Protein AF-A0A940U511-F1 (afdb_monomer)

Radius of gyration: 33.45 Å; Cα contacts (8 Å, |Δi|>4): 168; chains: 1; bounding box: 113×29×75 Å

Solvent-accessible surface area (backbone atoms only — not comparable to full-atom values): 10690 Å² total; per-residue (Å²): 142,84,89,80,82,88,80,84,84,80,80,80,81,75,88,74,79,84,75,80,72,78,74,83,77,85,76,49,67,65,60,59,49,51,53,53,51,50,48,50,61,74,53,51,74,79,72,61,82,86,71,63,90,29,54,75,36,70,40,87,52,98,48,90,56,32,33,33,55,74,37,75,41,76,90,60,47,39,72,48,49,41,54,49,36,75,74,70,44,80,49,52,27,42,33,61,33,16,32,69,52,95,82,40,49,63,29,34,34,37,34,36,80,84,72,77,44,78,48,40,28,48,89,48,41,71,48,96,78,76,68,67,31,88,61,70,62,88,60,54,74,66,56,49,50,50,52,52,50,52,52,52,51,54,54,49,53,51,50,51,53,53,49,54,48,53,56,57,54,56,66,72,78,110

Mean predicted aligned error: 15.08 Å

pLDDT: mean 75.19, std 16.12, range [40.03, 95.06]

Sequence (174 aa):
YKTVKPMLFIRRIQNEGSMIFPMPSFLKLRTFLVFLTAAALIFSPLGCSYKPSYLQKSGSTKVSERWKVLKLNPAKLSADEKAVHEKMGPPAYVRFFRSLSVEREKAYEWIYEEPVQLFTFINGKKVDYAVLDENPSSFNEAERRVLLWTGIIVGSVAAVAGGTYYFLDRQKED

Structure (mmCIF, N/CA/C/O backbone):
data_AF-A0A940U511-F1
#
_entry.id   AF-A0A940U511-F1
#
loop_
_atom_site.group_PDB
_atom_site.id
_atom_site.type_symbol
_atom_site.label_atom_id
_atom_site.label_alt_id
_atom_site.label_comp_id
_atom_site.label_asym_id
_atom_site.label_entity_id
_atom_site.label_seq_id
_atom_site.pdbx_PDB_ins_code
_atom_site.Cartn_x
_atom_site.Cartn_y
_atom_site.Cartn_z
_atom_site.occupancy
_atom_site.B_iso_or_equiv
_atom_site.auth_seq_id
_atom_site.auth_comp_id
_atom_site.auth_asym_id
_atom_site.auth_atom_id
_atom_site.pdbx_PDB_model_num
ATOM 1 N N . TYR A 1 1 ? 92.124 -14.524 -59.755 1.00 43.44 1 TYR A N 1
ATOM 2 C CA . TYR A 1 1 ? 90.988 -14.846 -58.871 1.00 43.44 1 TYR A CA 1
ATOM 3 C C . TYR A 1 1 ? 91.291 -14.346 -57.464 1.00 43.44 1 TYR A C 1
ATOM 5 O O . TYR A 1 1 ? 92.153 -14.904 -56.803 1.00 43.44 1 TYR A O 1
ATOM 13 N N . LYS A 1 2 ? 90.664 -13.236 -57.055 1.00 40.72 2 LYS A N 1
ATOM 14 C CA . LYS A 1 2 ? 90.750 -12.651 -55.706 1.00 40.72 2 LYS A CA 1
ATOM 15 C C . LYS A 1 2 ? 89.347 -12.696 -55.103 1.00 40.72 2 LYS A C 1
ATOM 17 O O . LYS A 1 2 ? 88.429 -12.102 -55.655 1.00 40.72 2 LYS A O 1
ATOM 22 N N . THR A 1 3 ? 89.191 -13.440 -54.019 1.00 42.12 3 THR A N 1
ATOM 23 C CA . THR A 1 3 ? 87.953 -13.604 -53.252 1.00 42.12 3 THR A CA 1
ATOM 24 C C . THR A 1 3 ? 87.742 -12.398 -52.335 1.00 42.12 3 THR A C 1
ATOM 26 O O . THR A 1 3 ? 88.6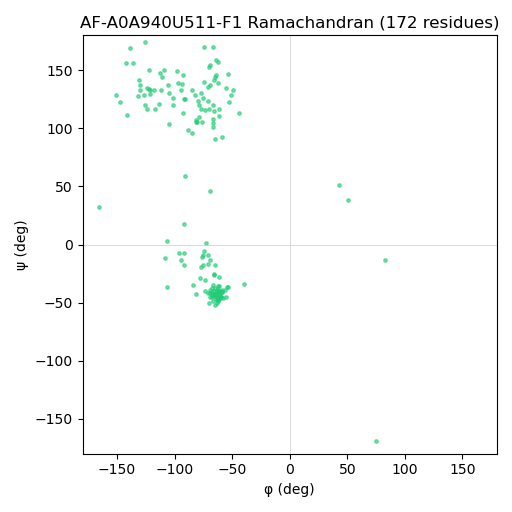02 -12.072 -51.520 1.00 42.12 3 THR A O 1
ATOM 29 N N . VAL A 1 4 ? 86.596 -11.728 -52.468 1.00 49.34 4 VAL A N 1
ATOM 30 C CA . VAL A 1 4 ? 86.165 -10.622 -51.598 1.00 49.34 4 VAL A CA 1
ATOM 31 C C . VAL A 1 4 ? 85.131 -11.165 -50.606 1.00 49.34 4 VAL A C 1
ATOM 33 O O . VAL A 1 4 ? 84.165 -11.811 -51.005 1.00 49.34 4 VAL A O 1
ATOM 36 N N . LYS A 1 5 ? 85.372 -10.942 -49.307 1.00 49.34 5 LYS A N 1
ATOM 37 C CA . LYS A 1 5 ? 84.485 -11.306 -48.185 1.00 49.34 5 LYS A CA 1
ATOM 38 C C . LYS A 1 5 ? 83.165 -10.517 -48.237 1.00 49.34 5 LYS A C 1
ATOM 40 O O . LYS A 1 5 ? 83.213 -9.322 -48.526 1.00 49.34 5 LYS A O 1
ATOM 45 N N . PRO A 1 6 ? 82.019 -11.110 -47.857 1.00 49.50 6 PRO A N 1
ATOM 46 C CA . PRO A 1 6 ? 80.785 -10.358 -47.678 1.00 49.50 6 PRO A CA 1
ATOM 47 C C . PRO A 1 6 ? 80.813 -9.598 -46.344 1.00 49.50 6 PRO A C 1
ATOM 49 O O . PRO A 1 6 ? 81.129 -10.156 -45.292 1.00 49.50 6 PRO A O 1
ATOM 52 N N . MET A 1 7 ? 80.492 -8.307 -46.401 1.00 45.81 7 MET A N 1
ATOM 53 C CA . MET A 1 7 ? 80.352 -7.421 -45.247 1.00 45.81 7 MET A CA 1
ATOM 54 C C . MET A 1 7 ? 78.877 -7.420 -44.818 1.00 45.81 7 MET A C 1
ATOM 56 O O . MET A 1 7 ? 78.004 -6.979 -45.562 1.00 45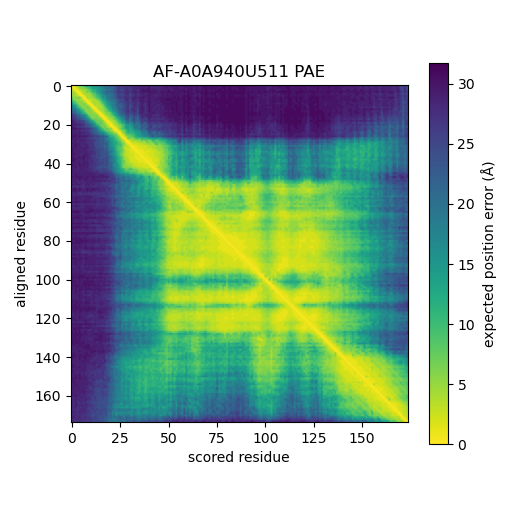.81 7 MET A O 1
ATOM 60 N N . LEU A 1 8 ? 78.606 -7.970 -43.632 1.00 45.62 8 LEU A N 1
ATOM 61 C CA . LEU A 1 8 ? 77.295 -7.996 -42.981 1.00 45.62 8 LEU A CA 1
ATOM 62 C C . LEU A 1 8 ? 76.859 -6.571 -42.606 1.00 45.62 8 LEU A C 1
ATOM 64 O O . LEU A 1 8 ? 77.468 -5.933 -41.749 1.00 45.62 8 LEU A O 1
ATOM 68 N N . PHE A 1 9 ? 75.784 -6.089 -43.227 1.00 43.16 9 PHE A N 1
ATOM 69 C CA . PHE A 1 9 ? 75.126 -4.835 -42.866 1.00 43.16 9 PHE A CA 1
ATOM 70 C C . PHE A 1 9 ? 74.130 -5.103 -41.727 1.00 43.16 9 PHE A C 1
ATOM 72 O O . PHE A 1 9 ? 73.001 -5.533 -41.955 1.00 43.16 9 PHE A O 1
ATOM 79 N N . ILE A 1 10 ? 74.549 -4.871 -40.481 1.00 47.97 10 ILE A N 1
ATOM 80 C CA . ILE A 1 10 ? 73.643 -4.855 -39.324 1.00 47.97 10 ILE A CA 1
ATOM 81 C C . ILE A 1 10 ? 72.954 -3.487 -39.302 1.00 47.97 10 ILE A C 1
ATOM 83 O O . ILE A 1 10 ? 73.561 -2.468 -38.967 1.00 47.97 10 ILE A O 1
ATOM 87 N N . ARG A 1 11 ? 71.675 -3.455 -39.686 1.00 42.75 11 ARG A N 1
ATOM 88 C CA . ARG A 1 11 ? 70.824 -2.263 -39.608 1.00 42.75 11 ARG A CA 1
ATOM 89 C C . ARG A 1 11 ? 70.412 -2.060 -38.146 1.00 42.75 11 ARG A C 1
ATOM 91 O O . ARG A 1 11 ? 69.593 -2.799 -37.612 1.00 42.75 11 ARG A O 1
ATOM 98 N N . ARG A 1 12 ? 71.019 -1.068 -37.496 1.00 40.56 12 ARG A N 1
ATOM 99 C CA . ARG A 1 12 ? 70.651 -0.571 -36.164 1.00 40.56 12 ARG A CA 1
ATOM 100 C C . ARG A 1 12 ? 69.260 0.076 -36.262 1.00 40.56 12 ARG A C 1
ATOM 102 O O . ARG A 1 12 ? 69.133 1.126 -36.884 1.00 40.56 12 ARG A O 1
ATOM 109 N N . ILE A 1 13 ? 68.231 -0.568 -35.707 1.00 49.50 13 ILE A N 1
ATOM 110 C CA . ILE A 1 13 ? 66.889 0.019 -35.582 1.00 49.50 13 ILE A CA 1
ATOM 111 C C . ILE A 1 13 ? 66.958 1.115 -34.514 1.00 49.50 13 ILE A C 1
ATOM 113 O O . ILE A 1 13 ? 67.444 0.899 -33.405 1.00 49.50 13 ILE A O 1
ATOM 117 N N . GLN A 1 14 ? 66.558 2.315 -34.925 1.00 42.31 14 GLN A N 1
ATOM 118 C CA . GLN A 1 14 ? 66.465 3.525 -34.120 1.00 42.31 14 GLN A CA 1
ATOM 119 C C . GLN A 1 14 ? 65.462 3.357 -32.976 1.00 42.31 14 GLN A C 1
ATOM 121 O O . GLN A 1 14 ? 64.374 2.826 -33.169 1.00 42.31 14 GLN A O 1
ATOM 126 N N . ASN A 1 15 ? 65.852 3.887 -31.815 1.00 47.41 15 ASN A N 1
ATOM 127 C CA . ASN A 1 15 ? 64.988 4.245 -30.695 1.00 47.41 15 ASN A CA 1
ATOM 128 C C . ASN A 1 15 ? 63.729 4.977 -31.181 1.00 47.41 15 ASN A C 1
ATOM 130 O O . ASN A 1 15 ? 63.823 6.132 -31.603 1.00 47.41 15 ASN A O 1
ATOM 134 N N . GLU A 1 16 ? 62.564 4.351 -31.037 1.00 41.34 16 GLU A N 1
ATOM 135 C CA . GLU A 1 16 ? 61.302 5.076 -30.946 1.00 41.34 16 GLU A CA 1
ATOM 136 C C . GLU A 1 16 ? 61.002 5.345 -29.473 1.00 41.34 16 GLU A C 1
ATOM 138 O O . GLU A 1 16 ? 61.049 4.456 -28.621 1.00 41.34 16 GLU A O 1
ATOM 143 N N . GLY A 1 17 ? 60.782 6.626 -29.178 1.00 43.06 17 GLY A N 1
ATOM 144 C CA . GLY A 1 17 ? 60.484 7.125 -27.850 1.00 43.06 17 GLY A CA 1
ATOM 145 C C . GLY A 1 17 ? 59.281 6.415 -27.245 1.00 43.06 17 GLY A C 1
ATOM 146 O O . GLY A 1 17 ? 58.237 6.262 -27.874 1.00 43.06 17 GLY A O 1
ATOM 147 N N . SER A 1 18 ? 59.433 6.031 -25.983 1.00 42.72 18 SER A N 1
ATOM 148 C CA . SER A 1 18 ? 58.359 5.560 -25.125 1.00 42.72 18 SER A CA 1
ATOM 149 C C . SER A 1 18 ? 57.287 6.647 -24.991 1.00 42.72 18 SER A C 1
ATOM 151 O O . SER A 1 18 ? 57.364 7.507 -24.110 1.00 42.72 18 SER A O 1
ATOM 153 N N . MET A 1 19 ? 56.272 6.616 -25.856 1.00 40.03 19 MET A N 1
ATOM 154 C CA . MET A 1 19 ? 54.989 7.228 -25.537 1.00 40.03 19 MET A CA 1
ATOM 155 C C . MET A 1 19 ? 54.391 6.428 -24.387 1.00 40.03 19 MET A C 1
ATOM 157 O O . MET A 1 19 ? 53.860 5.333 -24.563 1.00 40.03 19 MET A O 1
ATOM 161 N N . ILE A 1 20 ? 54.513 6.985 -23.186 1.00 42.31 20 ILE A N 1
ATOM 162 C CA . ILE A 1 20 ? 53.756 6.560 -22.017 1.00 42.31 20 ILE A CA 1
ATOM 163 C C . ILE A 1 20 ? 52.294 6.883 -22.331 1.00 42.31 20 ILE A C 1
ATOM 165 O O . ILE A 1 20 ? 51.827 7.995 -22.099 1.00 42.31 20 ILE A O 1
ATOM 169 N N . PHE A 1 21 ? 51.576 5.927 -22.914 1.00 44.38 21 PHE A N 1
ATOM 170 C CA . PHE A 1 21 ? 50.124 5.986 -22.951 1.00 44.38 21 PHE A CA 1
ATOM 171 C C . PHE A 1 21 ? 49.635 5.758 -21.517 1.00 44.38 21 PHE A C 1
ATOM 173 O O . PHE A 1 21 ? 49.882 4.682 -20.965 1.00 44.38 21 PHE A O 1
ATOM 180 N N . PRO A 1 22 ? 48.968 6.732 -20.871 1.00 45.59 22 PRO A N 1
ATOM 181 C CA . PRO A 1 22 ? 48.306 6.453 -19.610 1.00 45.59 22 PRO A CA 1
ATOM 182 C C . PRO A 1 22 ? 47.248 5.385 -19.889 1.00 45.59 22 PRO A C 1
ATOM 184 O O . PRO A 1 22 ? 46.324 5.610 -20.672 1.00 45.59 22 PRO A O 1
ATOM 187 N N . MET A 1 23 ? 47.401 4.205 -19.281 1.00 40.44 23 MET A N 1
ATOM 188 C CA . MET A 1 23 ? 46.362 3.182 -19.324 1.00 40.44 23 MET A CA 1
ATOM 189 C C . MET A 1 23 ? 45.033 3.821 -18.900 1.00 40.44 23 MET A C 1
ATOM 191 O O . MET A 1 23 ? 44.971 4.451 -17.835 1.00 40.44 23 MET A O 1
ATOM 195 N N . PRO A 1 24 ? 43.954 3.664 -19.682 1.00 44.91 24 PRO A N 1
ATOM 196 C CA . PRO A 1 24 ? 42.643 4.083 -19.240 1.00 44.91 24 PRO A CA 1
ATOM 197 C C . PRO A 1 24 ? 42.247 3.182 -18.061 1.00 44.91 24 PRO A C 1
ATOM 199 O O . PRO A 1 24 ? 41.947 2.003 -18.209 1.00 44.91 24 PRO A O 1
ATOM 202 N N . SER A 1 25 ? 42.331 3.756 -16.861 1.00 51.38 25 SER A N 1
ATOM 203 C CA . SER A 1 25 ? 42.124 3.123 -15.552 1.00 51.38 25 SER A CA 1
ATOM 204 C C . SER A 1 25 ? 40.666 2.721 -15.262 1.00 51.38 25 SER A C 1
ATOM 206 O O . SER A 1 25 ? 40.134 2.966 -14.179 1.00 51.38 25 SER A O 1
ATOM 208 N N . PHE A 1 26 ? 39.992 2.082 -16.213 1.00 52.25 26 PHE A N 1
ATOM 209 C CA . PHE A 1 26 ? 38.608 1.635 -16.066 1.00 52.25 26 PHE A CA 1
ATOM 210 C C . PHE A 1 26 ? 38.528 0.218 -15.514 1.00 52.25 26 PHE A C 1
ATOM 212 O O . PHE A 1 26 ? 37.976 -0.647 -16.165 1.00 52.25 26 PHE A O 1
ATOM 219 N N . LEU A 1 27 ? 39.076 -0.019 -14.321 1.00 54.56 27 LEU A N 1
ATOM 220 C CA . LEU A 1 27 ? 38.755 -1.197 -13.495 1.00 54.56 27 LEU A CA 1
ATOM 221 C C . LEU A 1 27 ? 39.256 -1.022 -12.051 1.00 54.56 27 LEU A C 1
ATOM 223 O O . LEU A 1 27 ? 39.610 -1.976 -11.362 1.00 54.56 27 LEU A O 1
ATOM 227 N N . LYS A 1 28 ? 39.268 0.210 -11.523 1.00 57.28 28 LYS A N 1
ATOM 228 C CA . LYS A 1 28 ? 39.338 0.348 -10.065 1.00 57.28 28 LYS A CA 1
ATOM 229 C C . LYS A 1 28 ? 38.022 -0.198 -9.518 1.00 57.28 28 LYS A C 1
ATOM 231 O O . LYS A 1 28 ? 36.971 0.358 -9.820 1.00 57.28 28 LYS A O 1
ATOM 236 N N . LEU A 1 29 ? 38.084 -1.233 -8.676 1.00 62.97 29 LEU A N 1
ATOM 237 C CA . LEU A 1 29 ? 36.962 -1.762 -7.877 1.00 62.97 29 LEU A CA 1
ATOM 238 C C . LEU A 1 29 ? 36.074 -0.635 -7.310 1.00 62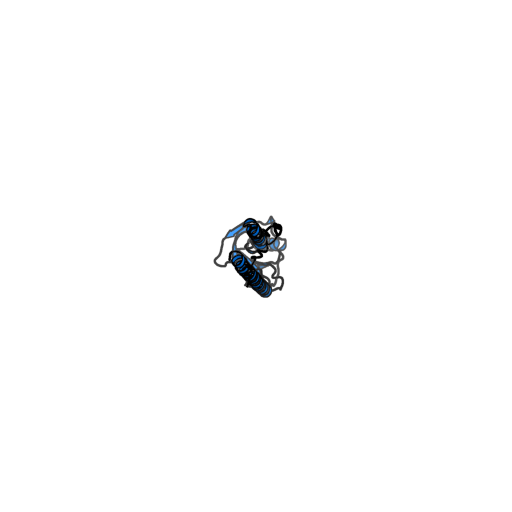.97 29 LEU A C 1
ATOM 240 O O . LEU A 1 29 ? 34.857 -0.761 -7.240 1.00 62.97 29 LEU A O 1
ATOM 244 N N . ARG A 1 30 ? 36.696 0.506 -6.978 1.00 67.19 30 ARG A N 1
ATOM 245 C CA . ARG A 1 30 ? 36.040 1.748 -6.556 1.00 67.19 30 ARG A CA 1
ATOM 246 C C . ARG A 1 30 ? 35.006 2.279 -7.553 1.00 67.19 30 ARG A C 1
ATOM 248 O O . ARG A 1 30 ? 33.924 2.644 -7.122 1.00 67.19 30 ARG A O 1
ATOM 255 N N . THR A 1 31 ? 35.292 2.319 -8.852 1.00 67.81 31 THR A N 1
ATOM 256 C CA . THR A 1 31 ? 34.362 2.843 -9.866 1.00 67.81 31 THR A CA 1
ATOM 257 C C . THR A 1 31 ? 33.161 1.914 -10.041 1.00 67.81 31 THR A C 1
ATOM 259 O O . THR A 1 31 ? 32.027 2.379 -10.071 1.00 67.81 31 THR A O 1
ATOM 262 N N . PHE A 1 32 ? 33.388 0.597 -10.064 1.00 71.06 32 PHE A N 1
ATOM 263 C CA . PHE A 1 32 ? 32.314 -0.401 -10.102 1.00 71.06 32 PHE A CA 1
ATOM 264 C C . PHE A 1 32 ? 31.423 -0.336 -8.851 1.00 71.06 32 PHE A C 1
ATOM 266 O O . PHE A 1 32 ? 30.199 -0.329 -8.964 1.00 71.06 32 PHE A O 1
ATOM 273 N N . LEU A 1 33 ? 32.028 -0.188 -7.666 1.00 76.50 33 LEU A N 1
ATOM 274 C CA . LEU A 1 33 ? 31.309 0.046 -6.410 1.00 76.50 33 LEU A CA 1
ATOM 275 C C . LEU A 1 33 ? 30.460 1.320 -6.454 1.00 76.50 33 LEU A C 1
ATOM 277 O O . LEU A 1 33 ? 29.331 1.287 -5.983 1.00 76.50 33 LEU A O 1
ATOM 281 N N . VAL A 1 34 ? 30.964 2.413 -7.035 1.00 80.38 34 VAL A N 1
ATOM 282 C CA . VAL A 1 34 ? 30.207 3.670 -7.183 1.00 80.38 34 VAL A CA 1
ATOM 283 C C . VAL A 1 34 ? 28.980 3.485 -8.082 1.00 80.38 34 VAL A C 1
ATOM 285 O O . VAL A 1 34 ? 27.908 3.988 -7.756 1.00 80.38 34 VAL A O 1
ATOM 288 N N . PHE A 1 35 ? 29.089 2.729 -9.177 1.00 79.19 35 PHE A N 1
ATOM 289 C CA . PHE A 1 35 ? 27.929 2.424 -10.023 1.00 79.19 35 PHE A CA 1
ATOM 290 C C . PHE A 1 35 ? 26.910 1.521 -9.319 1.00 79.19 35 PHE A C 1
ATOM 292 O O . PHE A 1 35 ? 25.709 1.770 -9.410 1.00 79.19 35 PHE A O 1
ATOM 299 N N . LEU A 1 36 ? 27.372 0.510 -8.579 1.00 79.56 36 LEU A N 1
ATOM 300 C CA . LEU A 1 36 ? 26.504 -0.378 -7.800 1.00 79.56 36 LEU A CA 1
ATOM 301 C C . LEU A 1 36 ? 25.761 0.369 -6.691 1.00 79.56 36 LEU A C 1
ATOM 303 O O . LEU A 1 36 ? 24.562 0.161 -6.515 1.00 79.56 36 LEU A O 1
ATOM 307 N N . THR A 1 37 ? 26.442 1.255 -5.961 1.00 79.31 37 THR A N 1
ATOM 308 C CA . THR A 1 37 ? 25.807 2.059 -4.911 1.00 79.31 37 THR A CA 1
ATOM 309 C C . THR A 1 37 ? 24.844 3.084 -5.494 1.00 79.31 37 THR A C 1
ATOM 311 O O . THR A 1 37 ? 23.756 3.246 -4.948 1.00 79.31 37 THR A O 1
ATOM 314 N N . ALA A 1 38 ? 25.178 3.714 -6.625 1.00 82.25 38 ALA A N 1
ATOM 315 C CA . ALA A 1 38 ? 24.269 4.614 -7.333 1.00 82.25 38 ALA A CA 1
ATOM 316 C C . ALA A 1 38 ? 23.006 3.883 -7.814 1.00 82.25 38 ALA A C 1
ATOM 318 O O . ALA A 1 38 ? 21.896 4.357 -7.576 1.00 82.25 38 ALA A O 1
ATOM 319 N N . ALA A 1 39 ? 23.155 2.700 -8.416 1.00 79.69 39 ALA A N 1
ATOM 320 C CA . ALA A 1 39 ? 22.024 1.872 -8.823 1.00 79.69 39 ALA A CA 1
ATOM 321 C C . ALA A 1 39 ? 21.172 1.455 -7.614 1.00 79.69 39 ALA A C 1
ATOM 323 O O . ALA A 1 39 ? 19.957 1.631 -7.628 1.00 79.69 39 ALA A O 1
ATOM 324 N N . ALA A 1 40 ? 21.793 0.975 -6.534 1.00 77.38 40 ALA A N 1
ATOM 325 C CA . ALA A 1 40 ? 21.081 0.605 -5.312 1.00 77.38 40 ALA A CA 1
ATOM 326 C C . ALA A 1 40 ? 20.305 1.788 -4.705 1.00 77.38 40 ALA A C 1
ATOM 328 O O . ALA A 1 40 ? 19.173 1.606 -4.266 1.00 77.38 40 ALA A O 1
ATOM 329 N N . LEU A 1 41 ? 20.865 3.002 -4.728 1.00 76.06 41 LEU A N 1
ATOM 330 C CA . LEU A 1 41 ? 20.183 4.223 -4.285 1.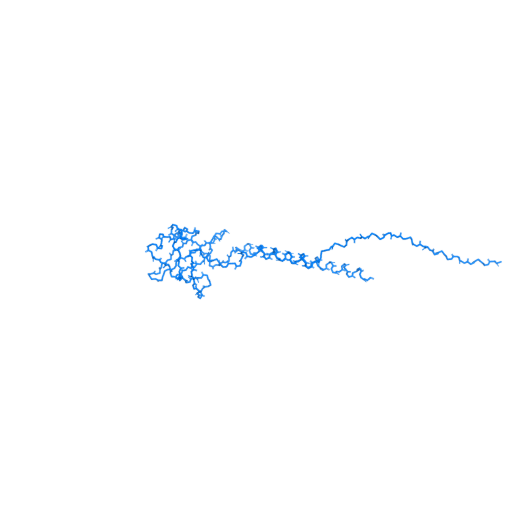00 76.06 41 LEU A CA 1
ATOM 331 C C . LEU A 1 41 ? 18.961 4.544 -5.152 1.00 76.06 41 LEU A C 1
ATOM 333 O O . LEU A 1 41 ? 17.882 4.781 -4.608 1.00 76.06 41 LEU A O 1
ATOM 337 N N . ILE A 1 42 ? 19.107 4.491 -6.478 1.00 75.50 42 ILE A N 1
ATOM 338 C CA . ILE A 1 42 ? 18.024 4.773 -7.432 1.00 75.50 42 ILE A CA 1
ATOM 339 C C . ILE A 1 42 ? 16.894 3.738 -7.315 1.00 75.50 42 ILE A C 1
ATOM 341 O O . ILE A 1 42 ? 15.722 4.100 -7.398 1.00 75.50 42 ILE A O 1
ATOM 345 N N . PHE A 1 43 ? 17.225 2.465 -7.078 1.00 68.12 43 PHE A N 1
ATOM 346 C CA . PHE A 1 43 ? 16.246 1.375 -6.983 1.00 68.12 43 PHE A CA 1
ATOM 347 C C . PHE A 1 43 ? 15.740 1.093 -5.559 1.00 68.12 43 PHE A C 1
ATOM 349 O O . PHE A 1 43 ? 14.769 0.354 -5.393 1.00 68.12 43 PHE A O 1
ATOM 356 N N . SER A 1 44 ? 16.315 1.724 -4.530 1.00 57.34 44 SER A N 1
ATOM 357 C CA . SER A 1 44 ? 15.888 1.572 -3.132 1.00 57.34 44 SER A CA 1
ATOM 358 C C . SER A 1 44 ? 14.394 1.838 -2.852 1.00 57.34 44 SER A C 1
ATOM 360 O O . SER A 1 44 ? 13.820 1.089 -2.056 1.00 57.34 44 SER A O 1
ATOM 362 N N . PRO A 1 45 ? 13.696 2.807 -3.491 1.00 55.16 45 PRO A N 1
ATOM 363 C CA . PRO A 1 45 ? 12.291 3.060 -3.172 1.00 55.16 45 PRO A CA 1
ATOM 364 C C . PRO A 1 45 ? 11.328 2.013 -3.754 1.00 55.16 45 PRO A C 1
ATOM 366 O O . PRO A 1 45 ? 10.154 2.013 -3.387 1.00 55.16 45 PRO A O 1
ATOM 369 N N . LEU A 1 46 ? 11.790 1.104 -4.623 1.00 59.72 46 LEU A N 1
ATOM 370 C CA . LEU A 1 46 ? 10.940 0.072 -5.230 1.00 59.72 46 LEU A CA 1
ATOM 371 C C . LEU A 1 46 ? 10.631 -1.101 -4.287 1.00 59.72 46 LEU A C 1
ATOM 373 O O . LEU A 1 46 ? 9.678 -1.837 -4.528 1.00 59.72 46 LEU A O 1
ATOM 377 N N . GLY A 1 47 ? 11.421 -1.285 -3.224 1.00 50.91 47 GLY A N 1
ATOM 378 C CA . GLY A 1 47 ? 11.288 -2.412 -2.291 1.00 50.91 47 GLY A CA 1
ATOM 379 C C . GLY A 1 47 ? 10.473 -2.126 -1.026 1.00 50.91 47 GLY A C 1
ATOM 380 O O . GLY A 1 47 ? 10.208 -3.040 -0.247 1.00 50.91 47 GLY A O 1
ATOM 381 N N . CYS A 1 48 ? 10.075 -0.877 -0.782 1.00 58.69 48 CYS A N 1
ATOM 382 C CA . CYS A 1 48 ? 9.335 -0.526 0.427 1.00 58.69 48 CYS A CA 1
ATOM 383 C C . CYS A 1 48 ? 7.846 -0.858 0.264 1.00 58.69 48 CYS A C 1
ATOM 385 O O . CYS A 1 48 ? 7.115 -0.147 -0.428 1.00 58.69 48 CYS A O 1
ATOM 387 N N . SER A 1 49 ? 7.385 -1.917 0.943 1.00 59.25 49 SER A N 1
ATOM 388 C CA . SER A 1 49 ? 5.953 -2.186 1.127 1.00 59.25 49 SER A CA 1
ATOM 389 C C . SER A 1 49 ? 5.281 -0.937 1.709 1.00 59.25 49 SER A C 1
ATOM 391 O O . SER A 1 49 ? 5.711 -0.388 2.729 1.00 59.25 49 SER A O 1
ATOM 393 N N . TYR A 1 50 ? 4.272 -0.427 1.006 1.00 66.00 50 TYR A N 1
ATOM 394 C CA . TYR A 1 50 ? 3.633 0.838 1.341 1.00 66.00 50 TYR A CA 1
ATOM 395 C C . TYR A 1 50 ? 2.752 0.652 2.579 1.00 66.00 50 TYR A C 1
ATOM 397 O O . TYR A 1 50 ? 1.777 -0.087 2.544 1.00 66.00 50 TYR A O 1
ATOM 405 N N . LYS A 1 51 ? 3.093 1.329 3.679 1.00 72.25 51 LYS A N 1
ATOM 406 C CA . LYS A 1 51 ? 2.275 1.399 4.897 1.00 72.25 51 LYS A CA 1
ATOM 407 C C . LYS A 1 51 ? 1.614 2.781 4.962 1.00 72.25 51 LYS A C 1
ATOM 409 O O . LYS A 1 51 ? 2.337 3.773 4.831 1.00 72.25 51 LYS A O 1
ATOM 414 N N . PRO A 1 52 ? 0.289 2.894 5.190 1.00 75.44 52 PRO A N 1
ATOM 415 C CA . PRO A 1 52 ? -0.355 4.197 5.245 1.00 75.44 52 PRO A CA 1
ATOM 416 C C . PRO A 1 52 ? 0.165 4.984 6.450 1.00 75.44 52 PRO A C 1
ATOM 418 O O . PRO A 1 52 ? 0.376 4.433 7.533 1.00 75.44 52 PRO A O 1
ATOM 421 N N . SER A 1 53 ? 0.354 6.290 6.275 1.00 81.44 53 SER A N 1
ATOM 422 C CA . SER A 1 53 ? 0.979 7.163 7.278 1.00 81.44 53 SER A CA 1
ATOM 423 C C . SER A 1 53 ? 0.160 7.306 8.569 1.00 81.44 53 SER A C 1
ATOM 425 O O . SER A 1 53 ? 0.729 7.575 9.634 1.00 81.44 53 SER A O 1
ATOM 427 N N . TYR A 1 54 ? -1.160 7.111 8.489 1.00 83.25 54 TYR A N 1
ATOM 428 C CA . TYR A 1 54 ? -2.076 7.104 9.631 1.00 83.25 54 TYR A CA 1
ATOM 429 C C . TYR A 1 54 ? -1.986 5.823 10.465 1.00 83.25 54 TYR A C 1
ATOM 431 O O . TYR A 1 54 ? -2.416 5.803 11.620 1.00 83.25 54 TYR A O 1
ATOM 439 N N . LEU A 1 55 ? -1.412 4.749 9.922 1.00 85.81 55 LEU A N 1
ATOM 440 C CA . LEU A 1 55 ? -1.376 3.453 10.578 1.00 85.81 55 LEU A CA 1
ATOM 441 C C . LEU A 1 55 ? -0.130 3.366 11.468 1.00 85.81 55 LEU A C 1
ATOM 443 O O . LEU A 1 55 ? 0.979 3.089 11.015 1.00 85.81 55 LEU A O 1
ATOM 447 N N . GLN A 1 56 ? -0.297 3.611 12.770 1.00 84.69 56 GLN A N 1
ATOM 448 C CA . GLN A 1 56 ? 0.818 3.570 13.722 1.00 84.69 56 GLN A CA 1
ATOM 449 C C . GLN A 1 56 ? 1.299 2.131 13.925 1.00 84.69 56 GLN A C 1
ATOM 451 O O . GLN A 1 56 ? 2.484 1.836 13.755 1.00 84.69 56 GLN A O 1
ATOM 456 N N . LYS A 1 57 ? 0.372 1.211 14.212 1.00 85.94 57 LYS A N 1
ATOM 457 C CA . LYS A 1 57 ? 0.679 -0.200 14.475 1.00 85.94 57 LYS A CA 1
ATOM 458 C C . LYS A 1 57 ? -0.237 -1.110 13.656 1.00 85.94 57 LYS A C 1
ATOM 460 O O . LYS A 1 57 ? -1.458 -0.963 13.714 1.00 85.94 57 LYS A O 1
ATOM 465 N N . SER A 1 58 ? 0.366 -2.047 12.926 1.00 86.12 58 SER A N 1
ATOM 466 C CA . SER A 1 58 ? -0.315 -3.097 12.158 1.00 86.12 58 SER A CA 1
ATOM 467 C C . SER A 1 58 ? 0.133 -4.480 12.607 1.00 86.12 58 SER A C 1
ATOM 469 O O . SER A 1 58 ? 1.276 -4.661 13.028 1.00 86.12 58 SER A O 1
ATOM 471 N N . GLY A 1 59 ? -0.766 -5.452 12.476 1.00 85.06 59 GLY A N 1
ATOM 472 C CA . GLY A 1 59 ? -0.437 -6.873 12.456 1.00 85.06 59 GLY A CA 1
ATOM 473 C C . GLY A 1 59 ? -0.363 -7.401 11.023 1.00 85.06 59 GLY A C 1
ATOM 474 O O . GLY A 1 59 ? -1.080 -6.915 10.144 1.00 85.06 59 GLY A O 1
ATOM 475 N N . SER A 1 60 ? 0.492 -8.400 10.802 1.00 83.25 60 SER A N 1
ATOM 476 C CA . SER A 1 60 ? 0.478 -9.192 9.569 1.00 83.25 60 SER A CA 1
ATOM 477 C C . SER A 1 60 ? -0.771 -10.077 9.524 1.00 83.25 60 SER A C 1
ATOM 479 O O . SER A 1 60 ? -1.310 -10.455 10.568 1.00 83.25 60 SER A O 1
ATOM 481 N N . THR A 1 61 ? -1.235 -10.409 8.324 1.00 85.88 61 THR A N 1
ATOM 482 C CA . THR A 1 61 ? -2.335 -11.355 8.114 1.00 85.88 61 THR A CA 1
ATOM 483 C C . THR A 1 61 ? -1.903 -12.458 7.149 1.00 85.88 61 THR A C 1
ATOM 485 O O . THR A 1 61 ? -0.812 -12.413 6.588 1.00 85.88 61 THR A O 1
ATOM 488 N N . LYS A 1 62 ? -2.757 -13.470 6.941 1.00 84.38 62 LYS A N 1
ATOM 489 C CA . LYS A 1 62 ? -2.507 -14.517 5.933 1.00 84.38 62 LYS A CA 1
ATOM 490 C C . LYS A 1 62 ? -2.498 -13.975 4.495 1.00 84.38 62 LYS A C 1
ATOM 492 O O . LYS A 1 62 ? -2.014 -14.657 3.602 1.00 84.38 62 LYS A O 1
ATOM 497 N N . VAL A 1 63 ? -3.044 -12.777 4.271 1.00 78.12 63 VAL A N 1
ATOM 498 C CA . VAL A 1 63 ? -3.075 -12.105 2.968 1.00 78.12 63 VAL A CA 1
ATOM 499 C C . VAL A 1 63 ? -1.969 -11.050 2.960 1.00 78.12 63 VAL A C 1
ATOM 501 O O . VAL A 1 63 ? -1.988 -10.149 3.795 1.00 78.12 63 VAL A O 1
ATOM 504 N N . SER A 1 64 ? -1.014 -11.158 2.030 1.00 71.25 64 SER A N 1
ATOM 505 C CA . SER A 1 64 ? 0.192 -10.308 1.996 1.00 71.25 64 SER A CA 1
ATOM 506 C C . SER A 1 64 ? -0.125 -8.813 1.952 1.00 71.25 64 SER A C 1
ATOM 508 O O . SER A 1 64 ? 0.508 -8.025 2.645 1.00 71.25 64 SER A O 1
ATOM 510 N N . GLU A 1 65 ? -1.163 -8.444 1.202 1.00 77.94 65 GLU A N 1
ATOM 511 C CA . GLU A 1 65 ? -1.575 -7.054 0.989 1.00 77.94 65 GLU A CA 1
ATOM 512 C C . GLU A 1 65 ? -2.616 -6.567 1.996 1.00 77.94 65 GLU A C 1
ATOM 514 O O . GLU A 1 65 ? -3.322 -5.595 1.733 1.00 77.94 65 GLU A O 1
ATOM 519 N N . ARG A 1 66 ? -2.781 -7.262 3.127 1.00 85.81 66 ARG A N 1
ATOM 520 C CA . ARG A 1 66 ? -3.756 -6.910 4.161 1.00 85.81 66 ARG A CA 1
ATOM 521 C C . ARG A 1 66 ? -3.080 -6.794 5.517 1.00 85.81 66 ARG A C 1
ATOM 523 O O . ARG A 1 66 ? -2.451 -7.731 6.011 1.00 85.81 66 ARG A O 1
ATOM 530 N N . TRP A 1 67 ? -3.327 -5.669 6.172 1.00 88.38 67 TRP A N 1
ATOM 531 C CA . TRP A 1 67 ? -2.852 -5.377 7.516 1.00 88.38 67 TRP A CA 1
ATOM 532 C C . TRP A 1 67 ? -4.019 -5.342 8.486 1.00 88.38 67 TRP A C 1
ATOM 534 O O . TRP A 1 67 ? -5.021 -4.672 8.243 1.00 88.38 67 TRP A O 1
ATOM 544 N N . LYS A 1 68 ? -3.861 -6.020 9.624 1.00 91.12 68 LYS A N 1
ATOM 545 C CA . LYS A 1 68 ? -4.777 -5.869 10.756 1.00 91.12 68 LYS A CA 1
ATOM 546 C C . LYS A 1 68 ? -4.480 -4.551 11.454 1.00 91.12 68 LYS A C 1
ATOM 548 O O . LYS A 1 68 ? -3.329 -4.305 11.830 1.00 91.12 68 LYS A O 1
ATOM 553 N N . VAL A 1 69 ? -5.488 -3.709 11.634 1.00 90.56 69 VAL A N 1
ATOM 554 C CA . VAL A 1 69 ? -5.314 -2.414 12.295 1.00 90.56 69 VAL A CA 1
ATOM 555 C C . VAL A 1 69 ? -5.258 -2.638 13.800 1.00 90.56 69 VAL A C 1
ATOM 557 O O . VAL A 1 69 ? -6.184 -3.173 14.395 1.00 90.56 69 VAL A O 1
ATOM 560 N N . LEU A 1 70 ? -4.139 -2.253 14.420 1.00 89.25 70 LEU A N 1
ATOM 561 C CA . LEU A 1 70 ? -3.974 -2.313 15.877 1.00 89.25 70 LEU A CA 1
ATOM 562 C C . LEU A 1 70 ? -4.033 -0.922 16.503 1.00 89.25 70 LEU A C 1
ATOM 564 O O . LEU A 1 70 ? -4.534 -0.758 17.610 1.00 89.25 70 LEU A O 1
ATOM 568 N N . LYS A 1 71 ? -3.482 0.083 15.813 1.00 88.81 71 LYS A N 1
ATOM 569 C CA . LYS A 1 71 ? -3.528 1.477 16.255 1.00 88.81 71 LYS A CA 1
ATOM 570 C C . LYS A 1 71 ? -3.503 2.430 15.068 1.00 88.81 71 LYS A C 1
ATOM 572 O O . LYS A 1 71 ? -2.592 2.364 14.237 1.00 88.81 71 LYS A O 1
ATOM 577 N N . LEU A 1 72 ? -4.464 3.346 15.054 1.00 91.31 72 LEU A N 1
ATOM 578 C CA . LEU A 1 72 ? -4.634 4.384 14.044 1.00 91.31 72 LEU A CA 1
ATOM 579 C C . LEU A 1 72 ? -4.382 5.768 14.663 1.00 91.31 72 LEU A C 1
ATOM 581 O O . LEU A 1 72 ? -4.628 5.972 15.850 1.00 91.31 72 LEU A O 1
ATOM 585 N N . ASN A 1 73 ? -3.847 6.703 13.875 1.00 91.38 73 ASN A N 1
ATOM 586 C CA . ASN A 1 73 ? -3.689 8.105 14.255 1.00 91.38 73 ASN A CA 1
ATOM 587 C C . ASN A 1 73 ? -4.738 8.983 13.553 1.00 91.38 73 ASN A C 1
ATOM 589 O O . ASN A 1 73 ? -4.538 9.311 12.380 1.00 91.38 73 ASN A O 1
ATOM 593 N N . PRO A 1 74 ? -5.794 9.429 14.255 1.00 88.38 74 PRO A N 1
ATOM 594 C CA . PRO A 1 74 ? -6.848 10.245 13.655 1.00 88.38 74 PRO A CA 1
ATOM 595 C C . PRO A 1 74 ? -6.345 11.581 13.095 1.00 88.38 74 PRO A C 1
ATOM 597 O O . PRO A 1 74 ? -6.903 12.089 12.132 1.00 88.38 74 PRO A O 1
ATOM 600 N N . ALA A 1 75 ? -5.259 12.138 13.647 1.00 90.75 75 ALA A N 1
ATOM 601 C CA . ALA A 1 75 ? -4.706 13.423 13.207 1.00 90.75 75 ALA A CA 1
ATOM 602 C C . ALA A 1 75 ? -4.061 13.379 11.810 1.00 90.75 75 ALA A C 1
ATOM 604 O O . ALA A 1 75 ? -3.749 14.422 11.246 1.00 90.75 75 ALA A O 1
ATOM 605 N N . LYS A 1 76 ? -3.814 12.178 11.271 1.00 90.88 76 LYS A N 1
ATOM 606 C CA . LYS A 1 76 ? -3.235 11.971 9.935 1.00 90.88 76 LYS A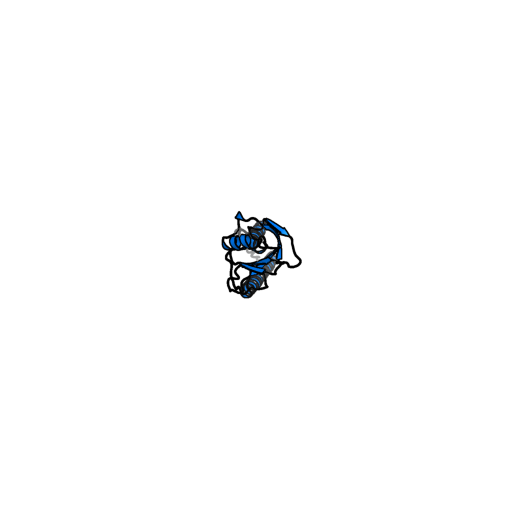 CA 1
ATOM 607 C C . LYS A 1 76 ? -4.257 11.483 8.910 1.00 90.88 76 LYS A C 1
ATOM 609 O O . LYS A 1 76 ? -3.862 11.175 7.790 1.00 90.88 76 LYS A O 1
ATOM 614 N N . LEU A 1 77 ? -5.525 11.367 9.301 1.00 91.94 77 LEU A N 1
ATOM 615 C CA . LEU A 1 77 ? -6.595 11.030 8.374 1.00 91.94 77 LEU A CA 1
ATOM 616 C C . LEU A 1 77 ? -6.923 12.239 7.503 1.00 91.94 77 LEU A C 1
ATOM 618 O O . LEU A 1 77 ? -6.966 13.376 7.976 1.00 91.94 77 LEU A O 1
ATOM 622 N N . SER A 1 78 ? -7.175 11.972 6.231 1.00 92.62 78 SER A N 1
ATOM 623 C CA . SER A 1 78 ? -7.821 12.918 5.325 1.00 92.62 78 SER A CA 1
ATOM 624 C C . SER A 1 78 ? -9.281 13.166 5.732 1.00 92.62 78 SER A C 1
ATOM 626 O O . SER A 1 78 ? -9.828 12.481 6.598 1.00 92.62 78 SER A O 1
ATOM 628 N N . ALA A 1 79 ? -9.925 14.159 5.116 1.00 94.31 79 ALA A N 1
ATOM 629 C CA . ALA A 1 79 ? -11.294 14.544 5.458 1.00 94.31 79 ALA A CA 1
ATOM 630 C C . ALA A 1 79 ? -12.297 13.385 5.300 1.00 94.31 79 ALA A C 1
ATOM 632 O O . ALA A 1 79 ? -13.073 13.121 6.218 1.00 94.31 79 ALA A O 1
ATOM 633 N N . ASP A 1 80 ? -12.236 12.653 4.185 1.00 93.56 80 ASP A N 1
ATOM 634 C CA . ASP A 1 80 ? -13.170 11.559 3.906 1.00 93.56 80 ASP A CA 1
ATOM 635 C C . ASP A 1 80 ? -12.914 10.349 4.808 1.00 93.56 80 ASP A C 1
ATOM 637 O O . ASP A 1 80 ? -13.850 9.757 5.345 1.00 93.56 80 ASP A O 1
ATOM 641 N N . GLU A 1 81 ? -11.646 9.996 5.029 1.00 94.00 81 GLU A N 1
ATOM 642 C CA . GLU A 1 81 ? -11.278 8.942 5.979 1.00 94.00 81 GLU A CA 1
ATOM 643 C C . GLU A 1 81 ? -11.738 9.279 7.392 1.00 94.00 81 GLU A C 1
ATOM 645 O O . GLU A 1 81 ? -12.225 8.410 8.113 1.00 94.00 81 GLU A O 1
ATOM 650 N N . LYS A 1 82 ? -11.596 10.545 7.794 1.00 95.06 82 LYS A N 1
ATOM 651 C CA . LYS A 1 82 ? -12.048 11.019 9.096 1.00 95.06 82 LYS A CA 1
ATOM 652 C C . LYS A 1 82 ? -13.566 10.922 9.208 1.00 95.06 82 LYS A C 1
ATOM 654 O O . LYS A 1 82 ? -14.044 10.421 10.217 1.00 95.06 82 LYS A O 1
ATOM 659 N N . ALA A 1 83 ? -14.309 11.301 8.170 1.00 94.69 83 ALA A N 1
ATOM 660 C CA . ALA A 1 83 ? -15.764 11.166 8.145 1.00 94.69 83 ALA A CA 1
ATOM 661 C C . ALA A 1 83 ? -16.214 9.698 8.267 1.00 94.69 83 ALA A C 1
ATOM 663 O O . ALA A 1 83 ? -17.141 9.387 9.017 1.00 94.69 83 ALA A O 1
ATOM 664 N N . VAL A 1 84 ? -15.535 8.772 7.578 1.00 94.19 84 VAL A N 1
ATOM 665 C CA . VAL A 1 84 ? -15.802 7.330 7.718 1.00 94.19 84 VAL A CA 1
ATOM 666 C C . VAL A 1 84 ? -15.431 6.843 9.118 1.00 94.19 84 VAL A C 1
ATOM 668 O O . VAL A 1 84 ? -16.223 6.143 9.741 1.00 94.19 84 VAL A O 1
ATOM 671 N N . HIS A 1 85 ? -14.278 7.251 9.647 1.00 93.88 85 HIS A N 1
ATOM 672 C CA . HIS A 1 85 ? -13.821 6.879 10.985 1.00 93.88 85 HIS A CA 1
ATOM 673 C C . HIS A 1 85 ? -14.742 7.409 12.096 1.00 93.88 85 HIS A C 1
ATOM 675 O O . HIS A 1 85 ? -14.987 6.711 13.073 1.00 93.88 85 HIS A O 1
ATOM 681 N N . GLU A 1 86 ? -15.269 8.627 11.972 1.00 94.06 86 GLU A N 1
ATOM 682 C CA . GLU A 1 86 ? -16.224 9.208 12.927 1.00 94.06 86 GLU A CA 1
ATOM 683 C C . GLU A 1 86 ? -17.562 8.457 12.921 1.00 94.06 86 GLU A C 1
ATOM 685 O O . GLU A 1 86 ? -18.175 8.289 13.972 1.00 94.06 86 GLU A O 1
ATOM 690 N N . LYS A 1 87 ? -17.992 7.957 11.756 1.00 93.75 87 LYS A N 1
ATOM 691 C CA . LYS A 1 87 ? -19.248 7.211 11.609 1.00 93.75 87 LYS A CA 1
ATOM 692 C C . LYS A 1 87 ? -19.134 5.736 12.003 1.00 93.75 87 LYS A C 1
ATOM 694 O O . LYS A 1 87 ? -20.048 5.198 12.618 1.00 93.75 87 LYS A O 1
ATOM 699 N N . MET A 1 88 ? -18.052 5.077 11.595 1.00 93.44 88 MET A N 1
ATOM 700 C CA . MET A 1 88 ? -17.890 3.618 11.663 1.00 93.44 88 MET A CA 1
ATOM 701 C C . MET A 1 88 ? -16.882 3.169 12.724 1.00 93.44 88 MET A C 1
ATOM 703 O O . MET A 1 88 ? -16.789 1.981 13.022 1.00 93.44 88 MET A O 1
ATOM 707 N N . GLY A 1 89 ? -16.101 4.093 13.281 1.00 92.12 89 GLY A N 1
ATOM 708 C CA . GLY A 1 89 ? -14.952 3.765 14.114 1.00 92.12 89 GLY A CA 1
ATOM 709 C C . GLY A 1 89 ? -13.750 3.256 13.302 1.00 92.12 89 GLY A C 1
ATOM 710 O O . GLY A 1 89 ? -13.714 3.362 12.068 1.00 92.12 89 GLY A O 1
ATOM 711 N N . PRO A 1 90 ? -12.726 2.714 13.984 1.00 92.56 90 PRO A N 1
ATOM 712 C CA . PRO A 1 90 ? -11.537 2.188 13.329 1.00 92.56 90 PRO A CA 1
ATOM 713 C C . PRO A 1 90 ? -11.863 0.909 12.536 1.00 92.56 90 PRO A C 1
ATOM 715 O O . PRO A 1 90 ? -12.565 0.037 13.051 1.00 92.56 90 PRO A O 1
ATOM 718 N N . PRO A 1 91 ? -11.334 0.750 11.310 1.00 94.44 91 PRO A N 1
ATOM 719 C CA . PRO A 1 91 ? -11.520 -0.477 10.541 1.00 94.44 91 PRO A CA 1
ATOM 720 C C . PRO A 1 91 ? -10.760 -1.649 11.167 1.00 94.44 91 PRO A C 1
ATOM 722 O O . PRO A 1 91 ? -9.731 -1.455 11.817 1.00 94.44 91 PRO A O 1
ATOM 725 N N . ALA A 1 92 ? -11.219 -2.878 10.921 1.00 93.94 92 ALA A N 1
ATOM 726 C CA . ALA A 1 92 ? -10.528 -4.086 11.374 1.00 93.94 92 ALA A CA 1
ATOM 727 C C . ALA A 1 92 ? -9.267 -4.356 10.537 1.00 93.94 92 ALA A C 1
ATOM 729 O O . ALA A 1 92 ? -8.207 -4.713 11.071 1.00 93.94 92 ALA A O 1
ATOM 730 N N . TYR A 1 93 ? -9.357 -4.126 9.222 1.00 92.81 93 TYR A N 1
ATOM 731 C CA . TYR A 1 93 ? -8.232 -4.274 8.303 1.00 92.81 93 TYR A CA 1
ATOM 732 C C . TYR A 1 93 ? -8.133 -3.126 7.313 1.00 92.81 93 TYR A C 1
ATOM 734 O O . TYR A 1 93 ? -9.121 -2.486 6.960 1.00 92.81 93 TYR A O 1
ATOM 742 N N . VAL A 1 94 ? -6.917 -2.940 6.811 1.00 91.50 94 VAL A N 1
ATOM 743 C CA . VAL A 1 94 ? -6.639 -2.155 5.611 1.00 91.50 94 VAL A CA 1
ATOM 744 C C . VAL A 1 94 ? -6.030 -3.087 4.576 1.00 91.50 94 VAL A C 1
ATOM 746 O O . VAL A 1 94 ? -5.126 -3.857 4.910 1.00 91.50 94 VAL A O 1
ATOM 749 N N . ARG A 1 95 ? -6.515 -3.035 3.336 1.00 88.62 95 ARG A N 1
ATOM 750 C CA . ARG A 1 95 ? -5.956 -3.788 2.207 1.00 88.62 95 ARG A CA 1
ATOM 751 C C . ARG A 1 95 ? -5.522 -2.836 1.099 1.00 88.62 95 ARG A C 1
ATOM 753 O O . ARG A 1 95 ? -6.288 -1.944 0.753 1.00 88.62 95 ARG A O 1
ATOM 760 N N . PHE A 1 96 ? -4.319 -3.019 0.557 1.00 85.44 96 PHE A N 1
ATOM 761 C CA . PHE A 1 96 ? -3.844 -2.234 -0.586 1.00 85.44 96 PHE A CA 1
ATOM 762 C C . PHE A 1 96 ? -4.152 -2.930 -1.901 1.00 85.44 96 PHE A C 1
ATOM 764 O O . PHE A 1 96 ? -4.101 -4.154 -2.016 1.00 85.44 96 PHE A O 1
ATOM 771 N N . PHE A 1 97 ? -4.428 -2.093 -2.888 1.00 83.19 97 PHE A N 1
ATOM 772 C CA . PHE A 1 97 ? -4.678 -2.453 -4.266 1.00 83.19 97 PHE A CA 1
ATOM 773 C C . PHE A 1 97 ? -3.988 -1.450 -5.189 1.00 83.19 97 PHE A C 1
ATOM 775 O O . PHE A 1 97 ? -3.524 -0.377 -4.777 1.00 83.19 97 PHE A O 1
ATOM 782 N N . ARG A 1 98 ? -3.952 -1.787 -6.473 1.00 79.56 98 ARG A N 1
ATOM 783 C CA . ARG A 1 98 ? -3.645 -0.836 -7.538 1.00 79.56 98 ARG A CA 1
ATOM 784 C C . ARG A 1 98 ? -4.898 -0.601 -8.358 1.00 79.56 98 ARG A C 1
ATOM 786 O O . ARG A 1 98 ? -5.692 -1.513 -8.541 1.00 79.56 98 ARG A O 1
ATOM 793 N N . SER A 1 99 ? -5.094 0.621 -8.827 1.00 76.25 99 SER A N 1
ATOM 794 C CA . SER A 1 99 ? -6.101 0.895 -9.846 1.00 76.25 99 SER A CA 1
ATOM 795 C C . SER A 1 99 ? -5.728 0.160 -11.135 1.00 76.25 99 SER A C 1
ATOM 797 O O . SER A 1 99 ? -4.544 0.050 -11.461 1.00 76.25 99 SER A O 1
ATOM 799 N N . LEU A 1 100 ? -6.730 -0.308 -11.882 1.00 73.69 100 LEU A N 1
ATOM 800 C CA . LEU A 1 100 ? -6.540 -0.845 -13.236 1.00 73.69 100 LEU A CA 1
ATOM 801 C C . LEU A 1 100 ? -6.247 0.242 -14.287 1.00 73.69 100 LEU A C 1
ATOM 803 O O . LEU A 1 100 ? -6.086 -0.071 -15.466 1.00 73.69 100 LEU A O 1
ATOM 807 N N . SER A 1 101 ? -6.168 1.516 -13.888 1.00 69.50 101 SER A N 1
ATOM 808 C CA . SER A 1 101 ? -5.742 2.598 -14.775 1.00 69.50 101 SER A CA 1
ATOM 809 C C . SER A 1 101 ? -4.287 2.433 -15.232 1.00 69.50 101 SER A C 1
ATOM 811 O O . SER A 1 101 ? -3.472 1.775 -14.581 1.00 69.50 101 SER A O 1
ATOM 813 N N . VAL A 1 102 ? -3.938 3.080 -16.351 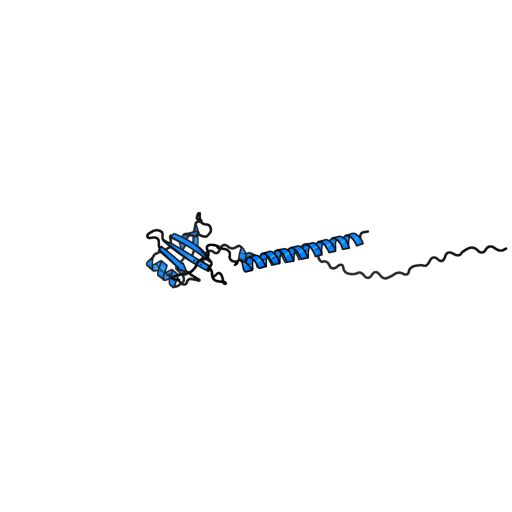1.00 65.62 102 VAL A N 1
ATOM 814 C CA . VAL A 1 102 ? -2.565 3.101 -16.897 1.00 65.62 102 VAL A CA 1
ATOM 815 C C . VAL A 1 102 ? -1.556 3.596 -15.853 1.00 65.62 102 VAL A C 1
ATOM 817 O O . VAL A 1 102 ? -0.452 3.068 -15.756 1.00 65.62 102 VAL A O 1
ATOM 820 N N . GLU A 1 103 ? -1.973 4.558 -15.029 1.00 69.00 103 GLU A N 1
ATOM 821 C CA . GLU A 1 103 ? -1.175 5.183 -13.970 1.00 69.00 103 GLU A CA 1
ATOM 822 C C . GLU A 1 103 ? -1.025 4.298 -12.715 1.00 69.00 103 GLU A C 1
ATOM 824 O O . GLU A 1 103 ? -0.217 4.612 -11.840 1.00 69.00 103 GLU A O 1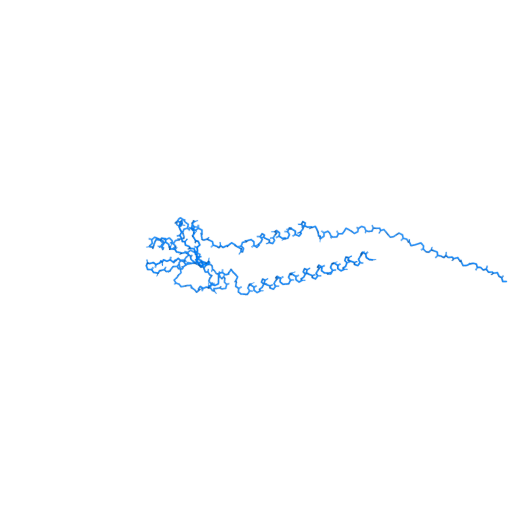
ATOM 829 N N . ARG A 1 104 ? -1.782 3.188 -12.615 1.00 72.56 104 ARG A N 1
ATOM 830 C CA . ARG A 1 104 ? -1.805 2.249 -11.473 1.00 72.56 104 ARG A CA 1
ATOM 831 C C . ARG A 1 104 ? -1.810 2.961 -10.121 1.00 72.56 104 ARG A C 1
ATOM 833 O O . ARG A 1 104 ? -1.003 2.666 -9.222 1.00 72.56 104 ARG A O 1
ATOM 840 N N . GLU A 1 105 ? -2.733 3.911 -9.980 1.00 78.88 105 GLU A N 1
ATOM 841 C CA . GLU A 1 105 ? -2.894 4.685 -8.752 1.00 78.88 105 GLU A CA 1
ATOM 842 C C . GLU A 1 105 ? -3.058 3.765 -7.538 1.00 78.88 105 GLU A C 1
ATOM 844 O O . GLU A 1 105 ? -3.608 2.663 -7.619 1.00 78.88 105 GLU A O 1
ATOM 849 N N . LYS A 1 106 ? -2.544 4.199 -6.387 1.00 79.00 106 LYS A N 1
ATOM 850 C CA . LYS A 1 106 ? -2.646 3.421 -5.153 1.00 79.00 106 LYS A CA 1
ATOM 851 C C . LYS A 1 106 ? -4.054 3.561 -4.594 1.00 79.00 106 LYS A C 1
ATOM 853 O O . LYS A 1 106 ? -4.447 4.649 -4.179 1.00 79.00 106 LYS A O 1
ATOM 858 N N . ALA A 1 107 ? -4.762 2.444 -4.532 1.00 87.12 107 ALA A N 1
ATOM 859 C CA . ALA A 1 107 ? -6.049 2.349 -3.871 1.00 87.12 107 ALA A CA 1
ATOM 860 C C . ALA A 1 107 ? -5.899 1.526 -2.590 1.00 87.12 107 ALA A C 1
ATOM 862 O O . ALA A 1 107 ? -5.049 0.638 -2.490 1.00 87.12 107 ALA A O 1
ATOM 863 N N . TYR A 1 108 ? -6.716 1.814 -1.590 1.00 88.50 108 TYR A N 1
ATOM 864 C CA . TYR A 1 108 ? -6.829 0.961 -0.415 1.00 88.50 108 TYR A CA 1
ATOM 865 C C . TYR A 1 108 ? -8.252 0.887 0.068 1.00 88.50 108 TYR A C 1
ATOM 867 O O . TYR A 1 108 ? -9.063 1.776 -0.164 1.00 88.50 108 TYR A O 1
ATOM 875 N N . GLU A 1 109 ? -8.528 -0.193 0.771 1.00 91.25 109 GLU A N 1
ATOM 876 C CA . GLU A 1 109 ? -9.838 -0.485 1.297 1.00 91.25 109 GLU A CA 1
ATOM 877 C C . GLU A 1 109 ? -9.767 -0.653 2.804 1.00 91.25 109 GLU A C 1
ATOM 879 O O . GLU A 1 109 ? -8.883 -1.334 3.335 1.00 91.25 109 GLU A O 1
ATOM 884 N N . TRP A 1 110 ? -10.707 -0.017 3.488 1.00 94.06 110 TRP A N 1
ATOM 885 C CA . TRP A 1 110 ? -10.994 -0.252 4.892 1.00 94.06 110 TRP A CA 1
ATOM 886 C C . TRP A 1 110 ? -12.068 -1.322 5.006 1.00 94.06 110 TRP A C 1
ATOM 888 O O . TRP A 1 110 ? -13.142 -1.186 4.423 1.00 94.06 110 TRP A O 1
ATOM 898 N N . ILE A 1 111 ? -11.764 -2.369 5.767 1.00 93.88 111 ILE A N 1
ATOM 899 C CA . ILE A 1 111 ? -12.604 -3.556 5.915 1.00 93.88 111 ILE A CA 1
ATOM 900 C C . ILE A 1 111 ? -13.119 -3.613 7.353 1.00 93.88 111 ILE A C 1
ATOM 902 O O . ILE A 1 111 ? -12.327 -3.692 8.300 1.00 93.88 111 ILE A O 1
ATOM 906 N N . TYR A 1 112 ? -14.439 -3.607 7.499 1.00 94.75 112 TYR A N 1
ATOM 907 C CA . TYR A 1 112 ? -15.164 -3.825 8.750 1.00 94.75 112 TYR A CA 1
ATOM 908 C C . TYR A 1 112 ? -15.775 -5.229 8.723 1.00 94.75 112 TYR A C 1
ATOM 910 O O . TYR A 1 112 ? -16.263 -5.650 7.678 1.00 94.75 112 TYR A O 1
ATOM 918 N N . GLU A 1 113 ? -15.705 -5.975 9.829 1.00 90.69 113 GLU A N 1
ATOM 919 C CA . GLU A 1 113 ? -16.158 -7.377 9.867 1.00 90.69 113 GLU A CA 1
ATOM 920 C C . GLU A 1 113 ? -17.676 -7.510 10.113 1.00 90.69 113 GLU A C 1
ATOM 922 O O . GLU A 1 113 ? -18.295 -8.401 9.538 1.00 90.69 113 GLU A O 1
ATOM 927 N N . GLU A 1 114 ? -18.299 -6.626 10.907 1.00 88.12 114 GLU A N 1
ATOM 928 C CA . GLU A 1 114 ? -19.692 -6.793 11.362 1.00 88.12 114 GLU A CA 1
ATOM 929 C C . GLU A 1 114 ? -20.497 -5.471 11.399 1.00 88.12 114 GLU A C 1
ATOM 931 O O . GLU A 1 114 ? -20.242 -4.621 12.254 1.00 88.12 114 GLU A O 1
ATOM 936 N N . PRO A 1 115 ? -21.503 -5.286 10.515 1.00 86.12 115 PRO A N 1
ATOM 937 C CA . PRO A 1 115 ? -21.688 -6.023 9.262 1.00 86.12 115 PRO A CA 1
ATOM 938 C C . PRO A 1 115 ? -20.502 -5.783 8.317 1.00 86.12 115 PRO A C 1
ATOM 940 O O . PRO A 1 115 ? -19.823 -4.760 8.423 1.00 86.12 115 PRO A O 1
ATOM 943 N N . VAL A 1 116 ? -20.275 -6.699 7.368 1.00 91.81 116 VAL A N 1
ATOM 944 C CA . VAL A 1 116 ? -19.186 -6.538 6.396 1.00 91.81 116 VAL A CA 1
ATOM 945 C C . VAL A 1 116 ? -19.414 -5.269 5.580 1.00 91.81 116 VAL A C 1
ATOM 947 O O . VAL A 1 116 ? -20.347 -5.191 4.781 1.00 91.81 116 VAL A O 1
ATOM 950 N N . GLN A 1 117 ? -18.562 -4.270 5.797 1.00 92.75 117 GLN A N 1
ATOM 951 C CA . GLN A 1 117 ? -18.583 -3.006 5.070 1.00 92.75 117 GLN A CA 1
ATOM 952 C C . GLN A 1 117 ? -17.188 -2.682 4.566 1.00 92.75 117 GLN A C 1
ATOM 954 O O . GLN A 1 117 ? -16.194 -2.835 5.281 1.00 92.75 117 GLN A O 1
ATOM 959 N N . LEU A 1 118 ? -17.142 -2.224 3.320 1.00 92.62 118 LEU A N 1
ATOM 960 C CA . LEU A 1 118 ? -15.923 -1.909 2.599 1.00 92.62 118 LEU A CA 1
ATOM 961 C C . LEU A 1 118 ? -15.977 -0.444 2.184 1.00 92.62 118 LEU A C 1
ATOM 963 O O . LEU A 1 118 ? -16.969 0.009 1.610 1.00 92.62 118 LEU A O 1
ATOM 967 N N . PHE A 1 119 ? -14.918 0.298 2.484 1.00 93.56 119 PHE A N 1
ATOM 968 C CA . PHE A 1 119 ? -14.765 1.678 2.034 1.00 93.56 119 PHE A CA 1
ATOM 969 C C . PHE A 1 119 ? -13.459 1.803 1.268 1.00 93.56 119 PHE A C 1
ATOM 971 O O . PHE A 1 119 ? -12.386 1.594 1.835 1.00 93.56 119 PHE A O 1
ATOM 978 N N . THR A 1 120 ? -13.555 2.139 -0.014 1.00 92.31 120 THR A N 1
ATOM 979 C CA . THR A 1 120 ? -12.399 2.297 -0.893 1.00 92.31 120 THR A CA 1
ATOM 980 C C . THR A 1 120 ? -11.953 3.753 -0.931 1.00 92.31 120 THR A C 1
ATOM 982 O O . THR A 1 120 ? -12.767 4.675 -1.016 1.00 92.31 120 THR A O 1
ATOM 985 N N . PHE A 1 121 ? -10.640 3.953 -0.899 1.00 91.06 121 PHE A N 1
ATOM 986 C CA . PHE A 1 121 ? -10.003 5.257 -0.931 1.00 91.06 121 PHE A CA 1
ATOM 987 C C . PHE A 1 121 ? -8.888 5.292 -1.972 1.00 91.06 121 PHE A C 1
ATOM 989 O O . PHE A 1 121 ? -8.113 4.342 -2.112 1.00 91.06 121 PHE A O 1
ATOM 996 N N . ILE A 1 122 ? -8.774 6.426 -2.659 1.00 88.56 122 ILE A N 1
ATOM 997 C CA . ILE A 1 122 ? -7.655 6.757 -3.544 1.00 88.56 122 ILE A CA 1
ATOM 998 C C . ILE A 1 122 ? -7.106 8.098 -3.071 1.00 88.56 122 ILE A C 1
ATOM 1000 O O . ILE A 1 122 ? -7.833 9.088 -3.014 1.00 88.56 122 ILE A O 1
ATOM 1004 N N . ASN A 1 123 ? -5.832 8.125 -2.672 1.00 85.50 123 ASN A N 1
ATOM 1005 C CA . ASN A 1 123 ? -5.177 9.321 -2.124 1.00 85.50 123 ASN A CA 1
ATOM 1006 C C . ASN A 1 123 ? -5.974 10.007 -0.985 1.00 85.50 123 ASN A C 1
ATOM 1008 O O . ASN A 1 123 ? -6.033 11.232 -0.913 1.00 85.50 123 ASN A O 1
ATOM 1012 N N . GLY A 1 124 ? -6.610 9.229 -0.100 1.00 86.88 124 GLY A N 1
ATOM 1013 C CA . GLY A 1 124 ? -7.420 9.744 1.014 1.00 86.88 124 GLY A CA 1
ATOM 1014 C C . GLY A 1 124 ? -8.857 10.124 0.651 1.00 86.88 124 GLY A C 1
ATOM 1015 O O . GLY A 1 124 ? -9.688 10.277 1.537 1.00 86.88 124 GLY A O 1
ATOM 1016 N N . LYS A 1 125 ? -9.203 10.225 -0.633 1.00 91.00 125 LYS A N 1
ATOM 1017 C CA . LYS A 1 125 ? -10.578 10.506 -1.052 1.00 91.00 125 LYS A CA 1
ATOM 1018 C C . LYS A 1 125 ? -11.386 9.215 -1.108 1.00 91.00 125 LYS A C 1
ATOM 1020 O O . LYS A 1 125 ? -10.917 8.236 -1.691 1.00 91.00 125 LYS A O 1
ATOM 1025 N N . LYS A 1 126 ? -12.592 9.210 -0.539 1.00 92.12 126 LYS A N 1
ATOM 1026 C CA . LYS A 1 126 ? -13.516 8.076 -0.642 1.00 92.12 126 LYS A CA 1
ATOM 1027 C C . LYS A 1 126 ? -14.052 7.989 -2.072 1.00 92.12 126 LYS A C 1
ATOM 1029 O O . LYS A 1 126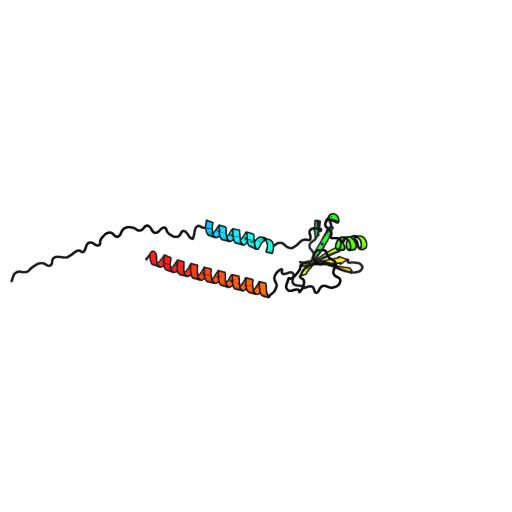 ? -14.443 8.996 -2.660 1.00 92.12 126 LYS A O 1
ATOM 1034 N N . VAL A 1 127 ? -14.086 6.778 -2.617 1.00 90.44 127 VAL A N 1
ATOM 1035 C CA . VAL A 1 127 ? -14.603 6.496 -3.960 1.00 90.44 127 VAL A CA 1
ATOM 1036 C C . VAL A 1 127 ? -15.700 5.442 -3.854 1.00 90.44 127 VAL A C 1
ATOM 1038 O O . VAL A 1 127 ? -15.532 4.451 -3.147 1.00 90.44 127 VAL A O 1
ATOM 1041 N N . ASP A 1 128 ? -16.820 5.655 -4.544 1.00 85.06 128 ASP A N 1
ATOM 1042 C CA . ASP A 1 128 ? -17.969 4.740 -4.483 1.00 85.06 128 ASP A CA 1
ATOM 1043 C C . ASP A 1 128 ? -17.768 3.480 -5.339 1.00 85.06 128 ASP A C 1
ATOM 1045 O O . ASP A 1 128 ? -18.287 2.415 -5.012 1.00 85.06 128 ASP A O 1
ATOM 1049 N N . TYR A 1 129 ? -16.993 3.587 -6.421 1.00 77.50 129 TYR A N 1
ATOM 1050 C CA . TYR A 1 129 ? -16.628 2.465 -7.278 1.00 77.50 129 TYR A CA 1
ATOM 1051 C C . TYR A 1 129 ? -15.229 2.669 -7.861 1.00 77.50 129 TYR A C 1
ATOM 1053 O O . TYR A 1 129 ? -14.968 3.663 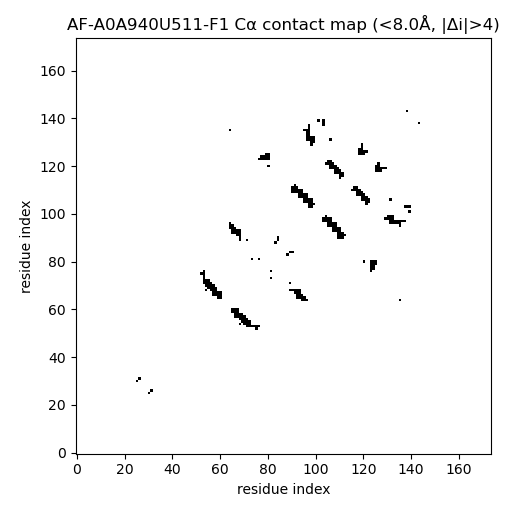-8.540 1.00 77.50 129 TYR A O 1
ATOM 1061 N N . ALA A 1 130 ? -14.332 1.719 -7.614 1.00 76.19 130 ALA A N 1
ATOM 1062 C CA . ALA A 1 130 ? -13.018 1.661 -8.236 1.00 76.19 130 ALA A CA 1
ATOM 1063 C C . ALA A 1 130 ? -12.800 0.252 -8.788 1.00 76.19 130 ALA A C 1
ATOM 1065 O O . ALA A 1 130 ? -13.043 -0.733 -8.092 1.00 76.19 130 ALA A O 1
ATOM 1066 N N . VAL A 1 131 ? -12.336 0.148 -10.035 1.00 79.31 131 VAL A N 1
ATOM 1067 C CA . VAL A 1 131 ? -11.937 -1.144 -10.600 1.00 79.31 131 VAL A CA 1
ATOM 1068 C C . VAL A 1 131 ? -10.519 -1.433 -10.110 1.00 79.31 131 VAL A C 1
ATOM 1070 O O . VAL A 1 131 ? -9.557 -0.778 -10.520 1.00 79.31 131 VAL A O 1
ATOM 1073 N N . LEU A 1 132 ? -10.413 -2.361 -9.162 1.00 80.62 132 LEU A N 1
ATOM 1074 C CA . LEU A 1 132 ? -9.171 -2.680 -8.467 1.00 80.62 132 LEU A CA 1
ATOM 1075 C C . LEU A 1 132 ? -8.465 -3.854 -9.148 1.00 80.62 132 LEU A C 1
ATOM 1077 O O . LEU A 1 132 ? -9.081 -4.874 -9.444 1.00 80.62 132 LEU A O 1
ATOM 1081 N N . ASP A 1 133 ? -7.165 -3.704 -9.373 1.00 76.44 133 ASP A N 1
ATOM 1082 C CA . ASP A 1 133 ? -6.271 -4.776 -9.789 1.00 76.44 133 ASP A CA 1
ATOM 1083 C C . ASP A 1 133 ? -5.840 -5.568 -8.549 1.00 76.44 133 ASP A C 1
ATOM 1085 O O . ASP A 1 133 ? -5.355 -5.001 -7.560 1.00 76.44 133 ASP A O 1
ATOM 1089 N N . GLU A 1 134 ? -5.997 -6.888 -8.605 1.00 69.06 134 GLU A N 1
ATOM 1090 C CA . GLU A 1 134 ? -5.523 -7.791 -7.557 1.00 69.06 134 GLU A CA 1
ATOM 1091 C C . GLU A 1 134 ? -3.998 -7.911 -7.538 1.00 69.06 134 GLU A C 1
ATOM 1093 O O . GLU A 1 134 ? -3.438 -8.349 -6.533 1.00 69.06 134 GLU A O 1
ATOM 1098 N N . ASN A 1 135 ? -3.315 -7.510 -8.615 1.00 72.25 135 ASN A N 1
ATOM 1099 C CA . ASN A 1 135 ? -1.865 -7.486 -8.680 1.00 72.25 135 ASN A CA 1
ATOM 1100 C C . ASN A 1 135 ? -1.302 -6.244 -7.951 1.00 72.25 135 ASN A C 1
ATOM 1102 O O . ASN A 1 135 ? -1.393 -5.122 -8.465 1.00 72.25 135 ASN A O 1
ATOM 1106 N N . PRO A 1 136 ? -0.635 -6.413 -6.792 1.00 65.94 136 PRO A N 1
ATOM 1107 C CA . PRO A 1 136 ? -0.105 -5.290 -6.018 1.00 65.94 136 PRO A CA 1
ATOM 1108 C C . PRO A 1 136 ? 1.152 -4.658 -6.632 1.00 65.94 136 PRO A C 1
ATOM 1110 O O . PRO A 1 136 ? 1.630 -3.633 -6.131 1.00 65.94 136 PRO A O 1
ATOM 1113 N N . SER A 1 137 ? 1.691 -5.244 -7.711 1.00 69.88 137 SER A N 1
ATOM 1114 C CA . SER A 1 137 ? 2.858 -4.731 -8.432 1.00 69.88 137 SER A CA 1
ATOM 1115 C C . SER A 1 137 ? 2.709 -3.246 -8.761 1.00 69.88 137 SER A C 1
ATOM 1117 O O . SER A 1 137 ? 1.690 -2.796 -9.293 1.00 69.88 137 SER A O 1
ATOM 1119 N N . SER A 1 138 ? 3.770 -2.485 -8.482 1.00 66.88 138 SER A N 1
ATOM 1120 C CA . SER A 1 138 ? 3.879 -1.082 -8.885 1.00 66.88 138 SER A CA 1
ATOM 1121 C C . SER A 1 138 ? 3.945 -0.904 -10.396 1.00 66.88 138 SER A C 1
ATOM 1123 O O . SER A 1 138 ? 3.568 0.156 -10.873 1.00 66.88 138 SER A O 1
ATOM 1125 N N . PHE A 1 139 ? 4.418 -1.920 -11.118 1.00 69.56 139 PHE A N 1
ATOM 1126 C CA . PHE A 1 139 ? 4.614 -1.868 -12.561 1.00 69.56 139 PHE A CA 1
ATOM 1127 C C . PHE A 1 139 ? 3.437 -2.479 -13.303 1.00 69.56 139 PHE A C 1
ATOM 1129 O O . PHE A 1 139 ? 2.945 -3.546 -12.911 1.00 69.56 139 PHE A O 1
ATOM 1136 N N . ASN A 1 140 ? 3.042 -1.834 -14.400 1.00 75.12 140 ASN A N 1
ATOM 1137 C CA . ASN A 1 140 ? 2.171 -2.458 -15.393 1.00 75.12 140 ASN A CA 1
ATOM 1138 C C . ASN A 1 140 ? 2.955 -3.493 -16.235 1.00 75.12 140 ASN A C 1
ATOM 1140 O O . ASN A 1 140 ? 4.183 -3.604 -16.154 1.00 75.12 140 ASN A O 1
ATOM 1144 N N . GLU A 1 141 ? 2.249 -4.292 -17.039 1.00 78.88 141 GLU A N 1
ATOM 1145 C CA . GLU A 1 141 ? 2.888 -5.328 -17.865 1.00 78.88 141 GLU A CA 1
ATOM 1146 C C . GLU A 1 141 ? 3.871 -4.752 -18.892 1.00 78.88 141 GLU A C 1
ATOM 1148 O O . GLU A 1 141 ? 4.915 -5.356 -19.155 1.00 78.88 141 GLU A O 1
ATOM 1153 N N . ALA A 1 142 ? 3.561 -3.578 -19.449 1.00 77.62 142 ALA A N 1
ATOM 1154 C CA . ALA A 1 142 ? 4.404 -2.911 -20.432 1.00 77.62 142 ALA A CA 1
ATOM 1155 C C . ALA A 1 142 ? 5.731 -2.448 -19.809 1.00 77.62 142 ALA A C 1
ATOM 1157 O O . ALA A 1 142 ? 6.799 -2.768 -20.325 1.00 77.62 142 ALA A O 1
ATOM 1158 N N . GLU A 1 143 ? 5.685 -1.784 -18.658 1.00 78.06 143 GLU A N 1
ATOM 1159 C CA . GLU A 1 143 ? 6.845 -1.352 -17.877 1.00 78.06 143 GLU A CA 1
ATOM 1160 C C . GLU A 1 143 ? 7.684 -2.538 -17.422 1.00 78.06 143 GLU A C 1
ATOM 1162 O O . GLU A 1 143 ? 8.907 -2.516 -17.543 1.00 78.06 143 GLU A O 1
ATOM 1167 N N . ARG A 1 144 ? 7.041 -3.614 -16.957 1.00 79.44 144 ARG A N 1
ATOM 1168 C CA . ARG A 1 144 ? 7.747 -4.839 -16.570 1.00 79.44 144 ARG A CA 1
ATOM 1169 C C . ARG A 1 144 ? 8.491 -5.447 -17.756 1.00 79.44 144 ARG A C 1
ATOM 1171 O O . ARG A 1 144 ? 9.635 -5.874 -17.606 1.00 79.44 144 ARG A O 1
ATOM 1178 N N . ARG A 1 145 ? 7.865 -5.460 -18.936 1.00 83.50 145 ARG A N 1
ATOM 1179 C CA . ARG A 1 145 ? 8.492 -5.916 -20.181 1.00 83.50 145 ARG A CA 1
ATOM 1180 C C . ARG A 1 145 ? 9.673 -5.018 -20.559 1.00 83.50 145 ARG A C 1
ATOM 1182 O O . ARG A 1 145 ? 10.740 -5.542 -20.862 1.00 83.50 145 ARG A O 1
ATOM 1189 N N . VAL A 1 146 ? 9.516 -3.696 -20.497 1.00 83.31 146 VAL A N 1
ATOM 1190 C CA . VAL A 1 146 ? 10.596 -2.734 -20.778 1.00 83.31 146 VAL A CA 1
ATOM 1191 C C . VAL A 1 146 ? 11.764 -2.913 -19.810 1.00 83.31 146 VAL A C 1
ATOM 1193 O O . VAL A 1 146 ? 12.906 -2.991 -20.257 1.00 83.31 146 VAL A O 1
ATOM 1196 N N . LEU A 1 147 ? 11.507 -3.042 -18.506 1.00 82.31 147 LEU A N 1
ATOM 1197 C CA . LEU A 1 147 ? 12.542 -3.280 -17.496 1.00 82.31 147 LEU A CA 1
ATOM 1198 C C . LEU A 1 147 ? 13.305 -4.577 -17.767 1.00 82.31 147 LEU A C 1
ATOM 1200 O O . LEU A 1 147 ? 14.535 -4.588 -17.728 1.00 82.31 147 LEU A O 1
ATOM 1204 N N . LEU A 1 148 ? 12.585 -5.652 -18.091 1.00 84.12 148 LEU A N 1
ATOM 1205 C CA . LEU A 1 148 ? 13.184 -6.945 -18.402 1.00 84.12 148 LEU A CA 1
ATOM 1206 C C . LEU A 1 148 ? 14.089 -6.861 -19.640 1.00 84.12 148 LEU A C 1
ATOM 1208 O O . LEU A 1 148 ? 15.242 -7.285 -19.577 1.00 84.12 148 LEU A O 1
ATOM 1212 N N . TRP A 1 149 ? 13.621 -6.255 -20.735 1.00 83.94 149 TRP A N 1
ATOM 1213 C CA . TRP A 1 149 ? 14.436 -6.094 -21.946 1.00 83.94 149 TRP A CA 1
ATOM 1214 C C . TRP A 1 149 ? 15.609 -5.138 -21.753 1.00 83.94 149 TRP A C 1
ATOM 1216 O O . TRP A 1 149 ? 16.699 -5.419 -22.241 1.00 83.94 149 TRP A O 1
ATOM 1226 N N . THR A 1 150 ? 15.427 -4.056 -20.995 1.00 81.88 150 THR A N 1
ATOM 1227 C CA . THR A 1 150 ? 16.522 -3.140 -20.643 1.00 81.88 150 THR A CA 1
ATOM 1228 C C . THR A 1 150 ? 17.606 -3.887 -19.871 1.00 81.88 150 THR A C 1
ATOM 1230 O O . THR A 1 150 ? 18.785 -3.768 -20.198 1.00 81.88 150 THR A O 1
ATOM 1233 N N . GLY A 1 151 ? 17.217 -4.723 -18.903 1.00 77.25 151 GLY A N 1
ATOM 1234 C CA . GLY A 1 151 ? 18.143 -5.580 -18.163 1.00 77.25 151 GLY A CA 1
ATOM 1235 C C . GLY A 1 151 ? 18.909 -6.548 -19.070 1.00 77.25 151 GLY A C 1
ATOM 1236 O O . GLY A 1 151 ? 20.131 -6.645 -18.964 1.00 77.25 151 GLY A O 1
ATOM 1237 N N . ILE A 1 152 ? 18.218 -7.209 -20.006 1.00 83.00 152 ILE A N 1
ATOM 1238 C CA . ILE A 1 152 ? 18.846 -8.116 -20.984 1.00 83.00 152 ILE A CA 1
ATOM 1239 C C . ILE A 1 152 ? 19.850 -7.368 -21.867 1.00 83.00 152 ILE A C 1
ATOM 1241 O O . ILE A 1 152 ? 20.968 -7.848 -22.059 1.00 83.00 152 ILE A O 1
ATOM 1245 N N . ILE A 1 153 ? 19.481 -6.196 -22.390 1.00 83.44 153 ILE A N 1
ATOM 1246 C CA . ILE A 1 153 ? 20.345 -5.395 -23.267 1.00 83.44 153 ILE A CA 1
ATOM 1247 C C . ILE A 1 153 ? 21.599 -4.953 -22.511 1.00 83.44 153 ILE A C 1
ATOM 1249 O O . ILE A 1 153 ? 22.710 -5.179 -22.990 1.00 83.44 153 ILE A O 1
ATOM 1253 N N . VAL A 1 154 ? 21.441 -4.382 -21.314 1.00 79.81 154 VAL A N 1
ATOM 1254 C CA . VAL A 1 154 ? 22.571 -3.926 -20.489 1.00 79.81 154 VAL A CA 1
ATOM 1255 C C . VAL A 1 154 ? 23.498 -5.091 -20.138 1.00 79.81 154 VAL A C 1
ATOM 1257 O O . VAL A 1 154 ? 24.713 -4.969 -20.292 1.00 79.81 154 VAL A O 1
ATOM 1260 N N . GLY A 1 155 ? 22.943 -6.237 -19.732 1.00 78.81 155 GLY A N 1
ATOM 1261 C CA . GLY A 1 155 ? 23.728 -7.438 -19.436 1.00 78.81 155 GLY A CA 1
ATOM 1262 C C . GLY A 1 155 ? 24.494 -7.961 -20.654 1.00 78.81 155 GLY A C 1
ATOM 1263 O O . GLY A 1 155 ? 25.668 -8.309 -20.544 1.00 78.81 155 GLY A O 1
ATOM 1264 N N . SER A 1 156 ? 23.864 -7.946 -21.831 1.00 81.62 156 SER A N 1
ATOM 1265 C CA . SER A 1 156 ? 24.481 -8.400 -23.083 1.00 81.62 156 SER A CA 1
ATOM 1266 C C . SER A 1 156 ? 25.625 -7.485 -23.523 1.00 81.62 156 SER A C 1
ATOM 1268 O O . SER A 1 156 ? 26.706 -7.969 -23.853 1.00 81.62 156 SER A O 1
ATOM 1270 N N . VAL A 1 157 ? 25.430 -6.162 -23.479 1.00 81.25 157 VAL A N 1
ATOM 1271 C CA . VAL A 1 157 ? 26.480 -5.183 -23.812 1.00 81.25 157 VAL A CA 1
ATOM 1272 C C . VAL A 1 157 ? 27.668 -5.316 -22.860 1.00 81.25 157 VAL A C 1
ATOM 1274 O O . VAL A 1 157 ? 28.811 -5.326 -23.313 1.00 81.25 157 VAL A O 1
ATOM 1277 N N . ALA A 1 158 ? 27.416 -5.484 -21.558 1.00 77.56 158 ALA A N 1
ATOM 1278 C CA . ALA A 1 158 ? 28.475 -5.694 -20.574 1.00 77.56 158 ALA A CA 1
ATOM 1279 C C . ALA A 1 158 ? 29.269 -6.986 -20.838 1.00 77.56 158 ALA A C 1
ATOM 1281 O O . ALA A 1 158 ? 30.496 -6.973 -20.756 1.00 77.56 158 ALA A O 1
ATOM 1282 N N . ALA A 1 159 ? 28.595 -8.079 -21.208 1.00 79.75 159 ALA A N 1
ATOM 1283 C CA . ALA A 1 159 ? 29.248 -9.345 -21.534 1.00 79.75 159 ALA A CA 1
ATOM 1284 C C . ALA A 1 159 ? 30.113 -9.251 -22.804 1.00 79.75 159 ALA A C 1
ATOM 1286 O O . ALA A 1 159 ? 31.246 -9.730 -22.806 1.00 79.75 159 ALA A O 1
ATOM 1287 N N . VAL A 1 160 ? 29.624 -8.596 -23.864 1.00 82.12 160 VAL A N 1
ATOM 1288 C CA . VAL A 1 160 ? 30.394 -8.400 -25.108 1.00 82.12 160 VAL A CA 1
ATOM 1289 C C . VAL A 1 160 ? 31.587 -7.473 -24.883 1.00 82.12 160 VAL A C 1
ATOM 1291 O O . VAL A 1 160 ? 32.690 -7.778 -25.336 1.00 82.12 160 VAL A O 1
ATOM 1294 N N . ALA A 1 161 ? 31.405 -6.368 -24.160 1.00 75.50 161 ALA A N 1
ATOM 1295 C CA . ALA A 1 161 ? 32.495 -5.448 -23.848 1.00 75.50 161 ALA A CA 1
ATOM 1296 C C . ALA A 1 161 ? 33.549 -6.106 -22.941 1.00 75.50 161 ALA A C 1
ATOM 1298 O O . ALA A 1 161 ? 34.743 -5.991 -23.204 1.00 75.50 161 ALA A O 1
ATOM 1299 N N . GLY A 1 162 ? 33.120 -6.858 -21.922 1.00 77.06 162 GLY A N 1
ATOM 1300 C CA . GLY A 1 162 ? 34.022 -7.615 -21.052 1.00 77.06 162 GLY A CA 1
ATOM 1301 C C . GLY A 1 162 ? 34.767 -8.724 -21.797 1.00 77.06 162 GLY A C 1
ATOM 1302 O O . GLY A 1 162 ? 35.974 -8.875 -21.627 1.00 77.06 162 GLY A O 1
ATOM 1303 N N . GLY A 1 163 ? 34.073 -9.456 -22.673 1.00 75.19 163 GLY A N 1
ATOM 1304 C CA . GLY A 1 163 ? 34.667 -10.503 -23.502 1.00 75.19 163 GLY A CA 1
ATOM 1305 C C . GLY A 1 163 ? 35.688 -9.953 -24.494 1.00 75.19 163 GLY A C 1
ATOM 1306 O O . GLY A 1 163 ? 36.825 -10.413 -24.521 1.00 75.19 163 GLY A O 1
ATOM 1307 N N . THR A 1 164 ? 35.322 -8.936 -25.277 1.00 76.94 164 THR A N 1
ATOM 1308 C CA . THR A 1 164 ? 36.239 -8.314 -26.250 1.00 76.94 164 THR A CA 1
ATOM 1309 C C . THR A 1 164 ? 37.454 -7.688 -25.571 1.00 76.94 164 THR A C 1
ATOM 1311 O O . THR A 1 164 ? 38.567 -7.850 -26.065 1.00 76.94 164 THR A O 1
ATOM 1314 N N . TYR A 1 165 ? 37.278 -7.057 -24.408 1.00 73.19 165 TYR A N 1
ATOM 1315 C CA . TYR A 1 165 ? 38.393 -6.549 -23.612 1.00 73.19 165 TYR A CA 1
ATOM 1316 C C . TYR A 1 165 ? 39.328 -7.670 -23.139 1.00 73.19 165 TYR A C 1
ATOM 1318 O O . TYR A 1 165 ? 40.530 -7.576 -23.364 1.00 73.19 165 TYR A O 1
ATOM 1326 N N . TYR A 1 166 ? 38.793 -8.752 -22.563 1.00 75.44 166 TYR A N 1
ATOM 1327 C CA . TYR A 1 166 ? 39.592 -9.898 -22.112 1.00 75.44 166 TYR A CA 1
ATOM 1328 C C . TYR A 1 166 ? 40.402 -10.535 -23.252 1.00 75.44 166 TYR A C 1
ATOM 1330 O O . TYR A 1 166 ? 41.573 -10.868 -23.081 1.00 75.44 166 TYR A O 1
ATOM 1338 N N . PHE A 1 167 ? 39.802 -10.668 -24.437 1.00 74.94 167 PHE A N 1
ATOM 1339 C CA . PHE A 1 167 ? 40.501 -11.186 -25.615 1.00 74.94 167 PHE A CA 1
ATOM 1340 C C . PHE A 1 167 ? 41.623 -10.256 -26.101 1.00 74.94 167 PHE A C 1
ATOM 1342 O O . PHE A 1 167 ? 42.687 -10.743 -26.478 1.00 74.94 167 PHE A O 1
ATOM 1349 N N . LEU A 1 168 ? 41.412 -8.936 -26.083 1.00 75.12 168 LEU A N 1
ATOM 1350 C CA . LEU A 1 168 ? 42.421 -7.953 -26.494 1.00 75.12 168 LEU A CA 1
ATOM 1351 C C . LEU A 1 168 ? 43.553 -7.781 -25.472 1.00 75.12 168 LEU A C 1
ATOM 1353 O O . LEU A 1 168 ? 44.670 -7.460 -25.867 1.00 75.12 168 LEU A O 1
ATOM 1357 N N . ASP A 1 169 ? 43.273 -7.970 -24.184 1.00 72.50 169 ASP A N 1
ATOM 1358 C CA . ASP A 1 169 ? 44.278 -7.942 -23.115 1.00 72.50 169 ASP A CA 1
ATOM 1359 C C . ASP A 1 169 ? 45.211 -9.154 -23.220 1.00 72.50 169 ASP A C 1
ATOM 1361 O O . ASP A 1 169 ? 46.429 -9.007 -23.250 1.00 72.50 169 ASP A O 1
ATOM 1365 N N . ARG A 1 170 ? 44.640 -10.345 -23.444 1.00 69.94 170 ARG A N 1
ATOM 1366 C CA . ARG A 1 170 ? 45.409 -11.582 -23.626 1.00 69.94 170 ARG A CA 1
ATOM 1367 C C . ARG A 1 170 ? 46.347 -11.540 -24.836 1.00 69.94 170 ARG A C 1
ATOM 1369 O O . ARG A 1 170 ? 47.447 -12.062 -24.762 1.00 69.94 170 ARG A O 1
ATOM 1376 N N . GLN A 1 171 ? 45.948 -10.889 -25.932 1.00 67.12 171 GLN A N 1
ATOM 1377 C CA . GLN A 1 171 ? 46.817 -10.723 -27.107 1.00 67.12 171 GLN A CA 1
ATOM 1378 C C . GLN A 1 171 ? 47.984 -9.745 -26.909 1.00 67.12 171 GLN A C 1
ATOM 1380 O O . GLN A 1 171 ? 48.827 -9.642 -27.793 1.00 67.12 171 GLN A O 1
ATOM 1385 N N . LYS A 1 172 ? 48.027 -8.990 -25.807 1.00 60.50 172 LYS A N 1
ATOM 1386 C CA . LYS A 1 172 ? 49.155 -8.101 -25.487 1.00 60.50 172 LYS A CA 1
ATOM 1387 C C . LYS A 1 172 ? 50.193 -8.749 -24.572 1.00 60.50 172 LYS A C 1
ATOM 1389 O O . LYS A 1 172 ? 51.261 -8.165 -24.401 1.00 60.50 172 LYS A O 1
ATOM 1394 N N . GLU A 1 173 ? 49.866 -9.886 -23.959 1.00 55.56 173 GLU A N 1
ATOM 1395 C CA . GLU A 1 173 ? 50.775 -10.637 -23.084 1.00 55.56 173 GLU A CA 1
ATOM 1396 C C . GLU A 1 173 ? 51.585 -11.715 -23.831 1.00 55.56 173 GLU A C 1
ATOM 1398 O O . GLU A 1 173 ? 52.616 -12.141 -23.309 1.00 55.56 173 GLU A O 1
ATOM 1403 N N . ASP A 1 174 ? 51.156 -12.103 -25.039 1.00 48.03 174 ASP A N 1
ATOM 1404 C CA . ASP A 1 174 ? 51.866 -13.003 -25.969 1.00 48.03 174 ASP A CA 1
ATOM 1405 C C . ASP A 1 174 ? 52.700 -12.216 -27.004 1.00 48.03 174 ASP A C 1
ATOM 1407 O O . ASP A 1 174 ? 53.827 -12.664 -27.328 1.00 48.03 174 ASP A O 1
#

Foldseek 3Di:
DDDDDDDDDDDDDDDDDPPPDPPPPPDDPVVVVVVVVVVCVVCVVQPDDDDDPQQPDWDDDPDRQKTAGPDGHLVSADPQRNVCCVVPNAARMKGWFFAPDPQRFIKIWGFHVVVTDIWIDTPRDTDPDTDTDPDRRNDDPVRVVVVVVVVVVVVVVVVVVVVVVVVVVVVVVD

Secondary structure (DSSP, 8-state):
--PPPP--------------PPP--TT-HHHHHHHHHHHHHHHGGGS-----TTEEEEEE-SSTTEEEEEEE-GGG--HHHHHHHHHH-S-SEEEEEEESSTT--EEEEEEETTTTEEEEEETTEEES---EES---SS-HHHHHHHHHHHHHHHHHHHHHHHHHHHHHHHHH-

Nearest PDB structures (foldseek):
  7xhq-assembly2_B  TM=4.311E-01  e=8.229E+00  Homo sapiens
  6c5x-assembly2_D  TM=3.101E-01  e=9.855E+00  Xenopus laevis